Protein AF-A0A5D0EJQ5-F1 (afdb_monomer)

Sequence (60 aa):
MTKLFSPTFKQQCVDLMLKQHHTITQVSKMMSVSTSALQRRTVQYLKDNKVFRQTNQALF

Secondary structure (DSSP, 8-state):
------HHHHHHHHHHHHTS---HHHHHHHHT--HHHHHHHHHHHHHHHHHHHHHTSS--

Radius of gyration: 13.66 Å; Cα contacts (8 Å, |Δi|>4): 29; chains: 1; bounding box: 26×19×43 Å

Structure (mmCIF, N/CA/C/O backbone):
data_AF-A0A5D0EJQ5-F1
#
_entry.id   AF-A0A5D0EJQ5-F1
#
loop_
_atom_site.group_PDB
_atom_site.id
_atom_site.type_symbol
_atom_site.label_atom_id
_atom_site.label_alt_id
_atom_site.label_comp_id
_atom_site.label_asym_id
_atom_site.label_entity_id
_atom_site.label_seq_id
_atom_site.pdbx_PDB_ins_code
_atom_site.Cartn_x
_atom_site.Cartn_y
_atom_site.Cartn_z
_atom_site.occupancy
_atom_site.B_iso_or_equiv
_atom_site.auth_seq_id
_atom_site.auth_comp_id
_atom_site.auth_asym_id
_atom_site.auth_atom_id
_atom_site.pdbx_PDB_model_num
ATOM 1 N N . MET A 1 1 ? -15.950 9.034 13.561 1.00 41.66 1 MET A N 1
ATOM 2 C CA . MET A 1 1 ? -14.647 9.462 13.004 1.00 41.66 1 MET A CA 1
ATOM 3 C C . MET A 1 1 ? -14.237 8.510 11.895 1.00 41.66 1 MET A C 1
ATOM 5 O O . MET A 1 1 ? -13.667 7.458 12.163 1.00 41.66 1 MET A O 1
ATOM 9 N N . THR A 1 2 ? -14.542 8.844 10.647 1.00 44.84 2 THR A N 1
ATOM 10 C CA . THR A 1 2 ? -13.955 8.155 9.496 1.00 44.84 2 THR A CA 1
ATOM 11 C C . THR A 1 2 ? -12.480 8.542 9.495 1.00 44.84 2 THR A C 1
ATOM 13 O O . THR A 1 2 ? -12.160 9.690 9.198 1.00 44.84 2 THR A O 1
ATOM 16 N N . LYS A 1 3 ? -11.573 7.644 9.908 1.00 56.78 3 LYS A N 1
ATOM 17 C CA . LYS A 1 3 ? -10.132 7.837 9.682 1.00 56.78 3 LYS A CA 1
ATOM 18 C C . LYS A 1 3 ? -9.935 7.819 8.169 1.00 56.78 3 LYS A C 1
ATOM 20 O O . LYS A 1 3 ? -9.752 6.765 7.567 1.00 56.78 3 LYS A O 1
ATOM 25 N N . LEU A 1 4 ? -10.116 8.976 7.540 1.00 59.62 4 LEU A N 1
ATOM 26 C CA . LEU A 1 4 ? -9.983 9.130 6.108 1.00 59.62 4 LEU A CA 1
ATOM 27 C C . LEU A 1 4 ? -8.505 8.904 5.812 1.00 59.62 4 LEU A C 1
ATOM 29 O O . LEU A 1 4 ? -7.666 9.736 6.144 1.00 59.62 4 LEU A O 1
ATOM 33 N N . PHE A 1 5 ? -8.184 7.728 5.278 1.00 69.94 5 PHE A N 1
ATOM 34 C CA . PHE A 1 5 ? -6.828 7.392 4.876 1.00 69.94 5 PHE A CA 1
ATOM 35 C C . PHE A 1 5 ? -6.346 8.446 3.882 1.00 69.94 5 PHE A C 1
ATOM 37 O O . PHE A 1 5 ? -6.768 8.448 2.718 1.00 69.94 5 PHE A O 1
ATOM 44 N N . SER A 1 6 ? -5.500 9.358 4.361 1.00 79.25 6 SER A N 1
ATOM 45 C CA . SER A 1 6 ? -4.975 10.447 3.552 1.00 79.25 6 SER A CA 1
ATOM 46 C C . SER A 1 6 ? -4.171 9.871 2.381 1.00 79.25 6 SER A C 1
ATOM 48 O O . SER A 1 6 ? -3.621 8.766 2.486 1.00 79.25 6 SER A O 1
ATOM 50 N N . PRO A 1 7 ? -4.095 10.580 1.243 1.00 77.88 7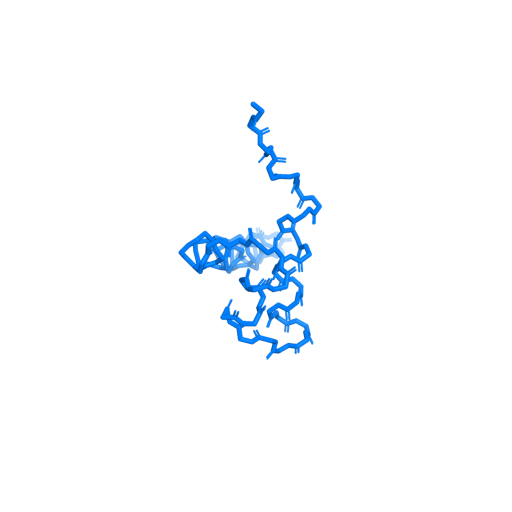 PRO A N 1
ATOM 51 C CA . PRO A 1 7 ? -3.271 10.152 0.114 1.00 77.88 7 PRO A CA 1
ATOM 52 C C . PRO A 1 7 ? -1.832 9.838 0.543 1.00 77.88 7 PRO A C 1
ATOM 54 O O . PRO A 1 7 ? -1.277 8.816 0.145 1.00 77.88 7 PRO A O 1
ATOM 57 N N . THR A 1 8 ? -1.283 10.653 1.446 1.00 81.19 8 THR A N 1
ATOM 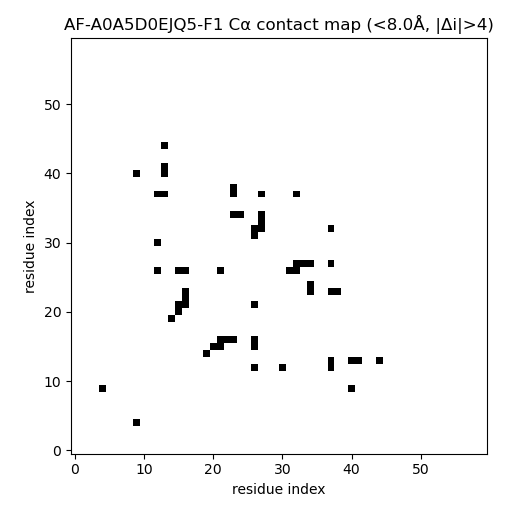58 C CA . THR A 1 8 ? 0.046 10.493 2.044 1.00 81.19 8 THR A CA 1
ATOM 59 C C . THR A 1 8 ? 0.172 9.192 2.829 1.00 81.19 8 THR A C 1
ATOM 61 O O . THR A 1 8 ? 1.116 8.435 2.616 1.00 81.19 8 THR A O 1
ATOM 64 N N . PHE A 1 9 ? -0.812 8.876 3.675 1.00 82.38 9 PHE A N 1
ATOM 65 C CA . PHE A 1 9 ? -0.816 7.637 4.453 1.00 82.38 9 PHE A CA 1
ATOM 66 C C . PHE A 1 9 ? -0.880 6.397 3.548 1.00 82.38 9 PHE A C 1
ATOM 68 O O . PHE A 1 9 ? -0.176 5.408 3.759 1.00 82.38 9 PHE A O 1
ATOM 75 N N . LYS A 1 10 ? -1.690 6.460 2.483 1.00 81.25 10 LYS A N 1
ATOM 76 C CA . LYS A 1 10 ? -1.767 5.387 1.483 1.00 81.25 10 LYS A CA 1
ATOM 77 C C . LYS A 1 10 ? -0.437 5.191 0.751 1.00 81.25 10 LYS A C 1
ATOM 79 O O . LYS A 1 10 ? -0.094 4.052 0.444 1.00 81.25 10 LYS A O 1
ATOM 84 N N . GLN A 1 11 ? 0.289 6.272 0.466 1.00 82.12 11 GLN A N 1
ATOM 85 C CA . GLN A 1 11 ? 1.598 6.213 -0.183 1.00 82.12 11 GLN A CA 1
ATOM 86 C C . GLN A 1 11 ? 2.652 5.592 0.741 1.00 82.12 11 GLN A C 1
ATOM 88 O O . GLN A 1 11 ? 3.386 4.711 0.310 1.00 82.12 11 GLN A O 1
ATOM 93 N N . GLN A 1 12 ? 2.668 5.973 2.022 1.00 84.69 12 GLN A N 1
ATOM 94 C CA . GLN A 1 12 ? 3.586 5.409 3.019 1.00 84.69 12 GLN A CA 1
ATOM 95 C C . GLN A 1 12 ? 3.423 3.892 3.174 1.00 84.69 12 GLN A C 1
ATOM 97 O O . GLN A 1 12 ? 4.415 3.170 3.235 1.00 84.69 12 GLN A O 1
ATOM 102 N N . CYS A 1 13 ? 2.182 3.394 3.169 1.00 83.62 13 CYS A N 1
ATOM 103 C CA . CYS A 1 13 ? 1.910 1.955 3.209 1.00 83.62 13 CYS A CA 1
ATOM 104 C C . CYS A 1 13 ? 2.528 1.211 2.014 1.00 83.62 13 CYS A C 1
ATOM 106 O O . CYS A 1 13 ? 3.094 0.132 2.177 1.00 83.62 13 CYS A O 1
ATOM 108 N N . VAL A 1 14 ? 2.428 1.788 0.814 1.00 81.75 14 VAL A N 1
ATOM 109 C CA . VAL A 1 14 ? 2.988 1.200 -0.410 1.00 81.75 14 VAL A CA 1
ATOM 110 C C . VAL A 1 14 ? 4.512 1.298 -0.418 1.00 81.75 14 VAL A C 1
ATOM 112 O O . VAL A 1 14 ? 5.174 0.323 -0.763 1.00 81.75 14 VAL A O 1
ATOM 115 N N . ASP A 1 15 ? 5.076 2.423 0.017 1.00 85.00 15 ASP A N 1
ATOM 116 C CA . ASP A 1 15 ? 6.524 2.620 0.105 1.00 85.00 15 ASP A CA 1
ATOM 117 C C . ASP A 1 15 ? 7.177 1.639 1.088 1.00 85.00 15 ASP A C 1
ATOM 119 O O . ASP A 1 15 ? 8.227 1.079 0.781 1.00 85.00 15 ASP A O 1
ATOM 123 N N . LEU A 1 16 ? 6.544 1.357 2.230 1.00 83.19 16 LEU A N 1
ATOM 124 C CA . LEU A 1 16 ? 7.028 0.340 3.170 1.00 83.19 16 LEU A CA 1
ATOM 125 C C . LEU A 1 16 ? 7.060 -1.060 2.544 1.00 83.19 16 LEU A C 1
ATOM 127 O O . LEU A 1 16 ? 8.007 -1.815 2.752 1.00 83.19 16 LEU A O 1
ATOM 131 N N . MET A 1 17 ? 6.053 -1.398 1.739 1.00 81.81 17 MET A N 1
ATOM 132 C CA . MET A 1 17 ? 6.000 -2.696 1.067 1.00 81.81 17 MET A CA 1
ATOM 133 C C . MET A 1 17 ? 6.988 -2.801 -0.102 1.00 81.81 17 MET A C 1
ATOM 135 O O . MET A 1 17 ? 7.616 -3.842 -0.273 1.00 81.81 17 MET A O 1
ATOM 139 N N . LEU A 1 18 ? 7.119 -1.750 -0.916 1.00 78.19 18 LEU A N 1
ATOM 140 C CA . LEU A 1 18 ? 7.891 -1.791 -2.163 1.00 78.19 18 LEU A CA 1
ATOM 141 C C . LEU A 1 18 ? 9.357 -1.385 -1.996 1.00 78.19 18 LEU A C 1
ATOM 143 O O . LEU A 1 18 ? 10.209 -1.968 -2.654 1.00 78.19 18 LEU A O 1
ATOM 147 N N . LYS A 1 19 ? 9.659 -0.394 -1.146 1.00 79.00 19 LYS A N 1
ATOM 148 C CA . LYS A 1 19 ? 11.029 0.115 -0.950 1.00 79.00 19 LYS A CA 1
ATOM 149 C C . LYS A 1 19 ? 11.742 -0.583 0.200 1.00 79.00 19 LYS A C 1
ATOM 151 O O . LYS A 1 19 ? 12.928 -0.859 0.099 1.00 79.00 19 LYS A O 1
ATOM 156 N N . GLN A 1 20 ? 11.026 -0.868 1.289 1.00 75.88 20 GLN A N 1
ATOM 157 C CA . GLN A 1 20 ? 11.606 -1.527 2.469 1.00 75.88 20 GLN A CA 1
ATOM 158 C C . GLN A 1 20 ? 11.382 -3.048 2.478 1.00 75.88 20 GLN A C 1
ATOM 160 O O . GLN A 1 20 ? 11.729 -3.717 3.450 1.00 75.88 20 GLN A O 1
ATOM 165 N N . HIS A 1 21 ? 10.802 -3.601 1.402 1.00 77.88 21 HIS A N 1
ATOM 166 C CA . HIS A 1 21 ? 10.522 -5.032 1.228 1.00 77.88 21 HIS A CA 1
ATOM 167 C C . HIS A 1 21 ? 9.774 -5.675 2.411 1.00 77.88 21 HIS A C 1
ATOM 169 O O . HIS A 1 21 ? 9.900 -6.873 2.667 1.00 77.88 21 HIS A O 1
ATOM 175 N N . HIS A 1 22 ? 8.989 -4.892 3.158 1.00 82.62 22 HIS A N 1
ATOM 176 C CA . HIS A 1 22 ? 8.217 -5.416 4.278 1.00 82.62 22 HIS A CA 1
ATOM 177 C C . HIS A 1 22 ? 7.030 -6.239 3.780 1.00 82.62 22 HIS A C 1
ATOM 179 O O . HIS A 1 22 ? 6.337 -5.881 2.824 1.00 82.62 22 HIS A O 1
ATOM 185 N N . THR A 1 23 ? 6.752 -7.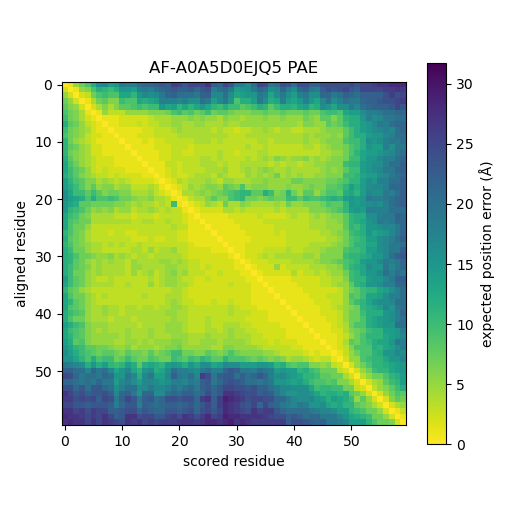338 4.474 1.00 84.38 23 THR A N 1
ATOM 186 C CA . THR A 1 23 ? 5.580 -8.166 4.178 1.00 84.38 23 THR A CA 1
ATOM 187 C C . THR A 1 23 ? 4.287 -7.442 4.558 1.00 84.38 23 THR A C 1
ATOM 189 O O . THR A 1 23 ? 4.247 -6.633 5.489 1.00 84.38 23 THR A O 1
ATOM 192 N N . ILE A 1 24 ? 3.187 -7.776 3.876 1.00 84.38 24 ILE A N 1
ATOM 193 C CA . ILE A 1 24 ? 1.850 -7.203 4.128 1.00 84.38 24 ILE A CA 1
ATOM 194 C C . ILE A 1 24 ? 1.473 -7.288 5.613 1.00 84.38 24 ILE A C 1
ATOM 196 O O . ILE A 1 24 ? 0.918 -6.345 6.169 1.00 84.38 24 ILE A O 1
ATOM 200 N N . THR A 1 25 ? 1.798 -8.402 6.271 1.00 84.69 25 THR A N 1
ATOM 201 C CA . THR A 1 25 ? 1.502 -8.634 7.690 1.00 84.69 25 THR A CA 1
ATOM 202 C C . THR A 1 25 ? 2.283 -7.694 8.609 1.00 84.69 25 THR A C 1
ATOM 204 O O . THR A 1 25 ? 1.734 -7.217 9.601 1.00 84.69 25 THR A O 1
ATOM 207 N N . GLN A 1 26 ? 3.545 -7.395 8.285 1.00 86.06 26 GLN A N 1
ATOM 208 C CA . GLN A 1 26 ? 4.359 -6.447 9.051 1.00 86.06 26 GLN A CA 1
ATOM 209 C C . GLN A 1 26 ? 3.803 -5.029 8.916 1.00 86.06 26 GLN A C 1
ATOM 211 O O . GLN A 1 26 ? 3.540 -4.377 9.924 1.00 86.06 26 GLN A O 1
ATOM 216 N N . VAL A 1 27 ? 3.523 -4.589 7.686 1.00 85.75 27 VAL A N 1
ATOM 217 C CA . VAL A 1 27 ? 2.955 -3.255 7.433 1.00 85.75 27 VAL A CA 1
ATOM 218 C C . VAL A 1 27 ? 1.563 -3.120 8.053 1.00 85.75 27 VAL A C 1
ATOM 220 O O . VAL A 1 27 ? 1.253 -2.089 8.643 1.00 85.75 27 VAL A O 1
ATOM 223 N N . SER A 1 28 ? 0.750 -4.178 8.004 1.00 86.25 28 SER A N 1
ATOM 224 C CA . SER A 1 28 ? -0.568 -4.235 8.645 1.00 86.25 28 SER A CA 1
ATOM 225 C C . SER A 1 28 ? -0.488 -3.973 10.150 1.00 86.25 28 SER A C 1
ATOM 227 O O . SER A 1 28 ? -1.230 -3.133 10.660 1.00 86.25 28 SER A O 1
ATOM 229 N N . LYS A 1 29 ? 0.451 -4.628 10.844 1.00 87.25 29 LYS A N 1
ATOM 230 C CA . LYS A 1 29 ? 0.679 -4.426 12.282 1.00 87.25 29 LYS A CA 1
ATOM 231 C C . LYS A 1 29 ? 1.251 -3.040 12.587 1.00 87.25 29 LYS A C 1
ATOM 233 O O . LYS A 1 29 ? 0.763 -2.381 13.497 1.00 87.25 29 LYS A O 1
ATOM 238 N N . MET A 1 30 ? 2.237 -2.578 11.815 1.00 85.88 30 MET A N 1
ATOM 239 C CA . MET A 1 30 ? 2.896 -1.284 12.042 1.00 85.88 30 MET A CA 1
ATOM 240 C C . MET A 1 30 ? 1.958 -0.094 11.823 1.00 85.88 30 MET A C 1
ATOM 242 O O . MET A 1 30 ? 1.935 0.835 12.622 1.00 85.88 30 MET A O 1
ATOM 246 N N . MET A 1 31 ? 1.177 -0.118 10.742 1.00 84.88 31 MET A N 1
ATOM 247 C CA . MET A 1 31 ? 0.302 0.993 10.348 1.00 84.88 31 MET A CA 1
ATOM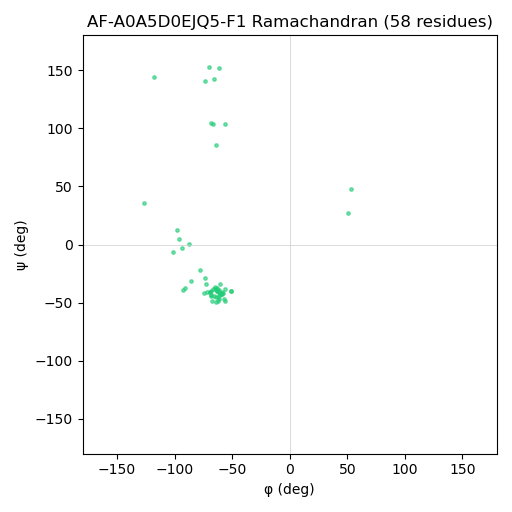 248 C C . MET A 1 31 ? -1.123 0.843 10.896 1.00 84.88 31 MET A C 1
ATOM 250 O O . MET A 1 31 ? -1.952 1.728 10.695 1.00 84.88 31 MET A O 1
ATOM 254 N N . SER A 1 32 ? -1.424 -0.267 11.583 1.00 86.06 32 SER A N 1
ATOM 255 C CA . SER A 1 32 ? -2.778 -0.618 12.035 1.00 86.06 32 SER A CA 1
ATOM 256 C C . SER A 1 32 ? -3.802 -0.590 10.890 1.00 86.06 32 SER A C 1
ATOM 258 O O . SER A 1 32 ? -4.881 -0.004 10.997 1.00 86.06 32 SER A O 1
ATOM 260 N N . VAL A 1 33 ? -3.445 -1.215 9.765 1.00 84.06 33 VAL A N 1
ATOM 261 C CA . VAL A 1 33 ? -4.272 -1.307 8.548 1.00 84.06 33 VAL A CA 1
ATOM 262 C C . VAL A 1 33 ? -4.578 -2.770 8.266 1.00 84.06 33 VAL A C 1
ATOM 264 O O . VAL A 1 33 ? -3.726 -3.628 8.474 1.00 84.06 33 VAL A O 1
ATOM 267 N N . SER A 1 34 ? -5.770 -3.086 7.757 1.00 86.81 34 SER A N 1
ATOM 268 C CA . SER A 1 34 ? -6.079 -4.462 7.366 1.00 86.81 34 SER A CA 1
ATOM 269 C C . SER A 1 34 ? -5.212 -4.926 6.191 1.00 86.81 34 SER A C 1
ATOM 271 O O . SER A 1 34 ? -4.942 -4.186 5.240 1.00 86.81 34 SER A O 1
ATOM 273 N N . THR A 1 35 ? -4.813 -6.194 6.223 1.00 86.06 35 THR A N 1
ATOM 274 C CA . THR A 1 35 ? -4.058 -6.836 5.136 1.00 86.06 35 THR A CA 1
ATOM 275 C C . THR A 1 35 ? -4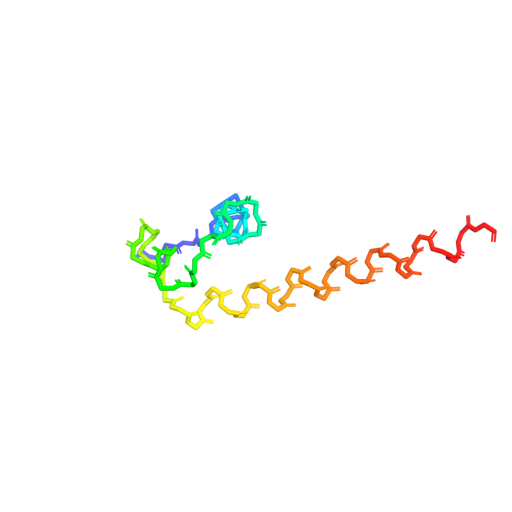.797 -6.742 3.797 1.00 86.06 35 THR A C 1
ATOM 277 O O . THR A 1 35 ? -4.183 -6.462 2.768 1.00 86.06 35 THR A O 1
ATOM 280 N N . SER A 1 36 ? -6.126 -6.875 3.815 1.00 86.62 36 SER A N 1
ATOM 281 C CA . SER A 1 36 ? -6.985 -6.750 2.634 1.00 86.62 36 SER A CA 1
ATOM 282 C C . SER A 1 36 ? -6.976 -5.342 2.027 1.00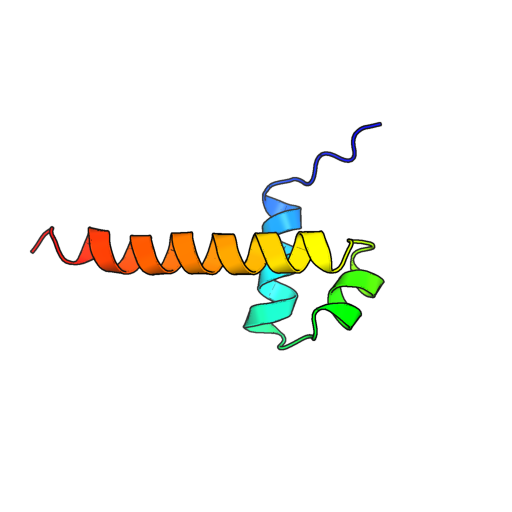 86.62 36 SER A C 1
ATOM 284 O O . SER A 1 36 ? -6.995 -5.202 0.801 1.00 86.62 36 SER A O 1
ATOM 286 N N . ALA A 1 37 ? -6.908 -4.290 2.849 1.00 84.56 37 ALA A N 1
ATOM 287 C CA . ALA A 1 37 ? -6.800 -2.915 2.363 1.00 84.56 37 ALA A CA 1
ATOM 288 C C . ALA A 1 37 ? -5.430 -2.653 1.721 1.00 84.56 37 ALA A C 1
ATOM 290 O O . ALA A 1 37 ? -5.364 -2.037 0.654 1.00 84.56 37 ALA A O 1
ATOM 291 N N . LEU A 1 38 ? -4.355 -3.175 2.322 1.00 85.38 38 LEU A N 1
ATOM 292 C CA . LEU A 1 38 ? -3.002 -3.090 1.765 1.00 85.38 38 LEU A CA 1
ATOM 293 C C . LEU A 1 38 ? -2.909 -3.804 0.413 1.00 85.38 38 LEU A C 1
ATOM 295 O O . LEU A 1 38 ? -2.480 -3.195 -0.561 1.00 85.38 38 LEU A O 1
ATOM 299 N N . GLN A 1 39 ? -3.414 -5.037 0.312 1.00 86.00 39 GLN A N 1
ATOM 300 C CA . GLN A 1 39 ? -3.444 -5.791 -0.948 1.00 86.00 39 GLN A CA 1
ATOM 301 C C . GLN A 1 39 ? -4.173 -5.037 -2.065 1.00 86.00 39 GLN A C 1
ATOM 303 O O . GLN A 1 39 ? -3.633 -4.884 -3.162 1.00 86.00 39 GLN A O 1
ATOM 308 N N . ARG A 1 40 ? -5.378 -4.517 -1.788 1.00 85.81 40 ARG A N 1
ATOM 309 C CA . ARG A 1 40 ? -6.135 -3.712 -2.762 1.00 85.81 40 ARG A CA 1
ATOM 310 C C . ARG A 1 40 ? -5.336 -2.492 -3.214 1.00 85.81 40 ARG A C 1
ATOM 312 O O . ARG A 1 40 ? -5.315 -2.188 -4.406 1.00 85.81 40 ARG A O 1
ATOM 319 N N . ARG A 1 41 ? -4.651 -1.819 -2.285 1.00 84.06 41 ARG A N 1
ATOM 320 C CA . ARG A 1 41 ? -3.853 -0.630 -2.594 1.00 84.06 41 ARG A CA 1
ATOM 321 C C . ARG A 1 41 ? -2.612 -0.956 -3.419 1.00 84.06 41 ARG A C 1
ATOM 323 O O . ARG A 1 41 ? -2.331 -0.221 -4.359 1.00 84.06 41 ARG A O 1
ATOM 330 N N . THR A 1 42 ? -1.912 -2.048 -3.125 1.00 81.81 42 THR A N 1
ATOM 331 C CA . THR A 1 42 ? -0.762 -2.504 -3.919 1.00 81.81 42 THR A CA 1
ATOM 332 C C . THR A 1 42 ? -1.184 -2.850 -5.343 1.00 81.81 42 THR A C 1
ATOM 334 O O . THR A 1 42 ? -0.547 -2.403 -6.292 1.00 81.81 42 THR A O 1
ATOM 337 N N . VAL A 1 43 ? -2.294 -3.575 -5.517 1.00 83.88 43 VAL A N 1
ATOM 338 C CA . VAL A 1 43 ? -2.836 -3.893 -6.850 1.00 83.88 43 VAL A CA 1
ATOM 339 C C . VAL A 1 43 ? -3.200 -2.620 -7.613 1.00 83.88 43 VAL A C 1
ATOM 341 O O . VAL A 1 43 ? -2.886 -2.506 -8.796 1.00 83.88 43 VAL A O 1
ATOM 344 N N . GLN A 1 44 ? -3.832 -1.652 -6.947 1.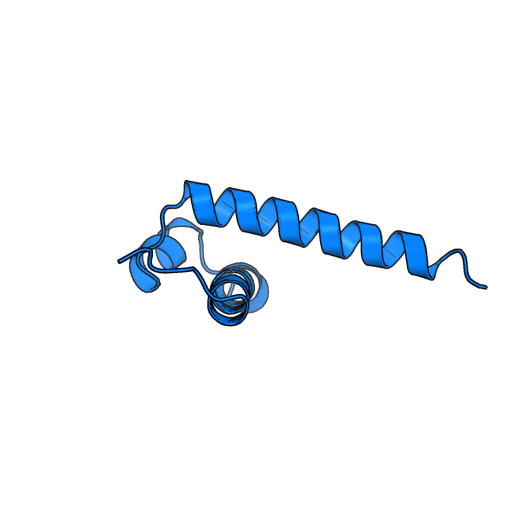00 83.06 44 GLN A N 1
ATOM 345 C CA . GLN A 1 44 ? -4.184 -0.374 -7.563 1.00 83.06 44 GLN A CA 1
ATOM 346 C C . GLN A 1 44 ? -2.938 0.424 -7.965 1.00 83.06 44 GLN A C 1
ATOM 348 O O . GLN A 1 44 ? -2.845 0.860 -9.105 1.00 83.06 44 GLN A O 1
ATOM 353 N N . TYR A 1 45 ? -1.937 0.511 -7.088 1.00 81.56 45 TYR A N 1
ATOM 354 C CA . TYR A 1 45 ? -0.664 1.164 -7.389 1.00 81.56 45 TYR A CA 1
ATOM 355 C C . TYR A 1 45 ? 0.053 0.518 -8.584 1.00 81.56 45 TYR A C 1
ATOM 357 O O . TYR A 1 45 ? 0.564 1.222 -9.452 1.00 81.56 45 TYR A O 1
ATOM 365 N N . LEU A 1 46 ? 0.066 -0.817 -8.668 1.00 78.50 46 LEU A N 1
ATOM 366 C CA . LEU A 1 46 ? 0.646 -1.535 -9.805 1.00 78.50 46 LEU A CA 1
ATOM 367 C C . LEU A 1 46 ? -0.119 -1.270 -11.106 1.00 78.50 46 LEU A C 1
ATOM 369 O O . LEU A 1 46 ? 0.510 -1.144 -12.156 1.00 78.50 46 LEU A O 1
ATOM 373 N N . LYS A 1 47 ? -1.453 -1.170 -11.053 1.00 80.38 47 LYS A N 1
ATOM 374 C CA . LYS A 1 47 ? -2.265 -0.774 -12.212 1.00 80.38 47 LYS A CA 1
ATOM 375 C C . LYS A 1 47 ? -1.938 0.652 -12.647 1.00 80.38 47 LYS A C 1
ATOM 377 O O . LYS A 1 47 ? -1.620 0.845 -13.814 1.00 80.38 47 LYS A O 1
ATOM 382 N N . ASP A 1 48 ? -1.917 1.603 -11.719 1.00 77.19 48 ASP A N 1
ATOM 383 C CA . ASP A 1 48 ? -1.625 3.010 -12.015 1.00 77.19 48 ASP A CA 1
ATOM 384 C C . ASP A 1 48 ? -0.212 3.180 -12.608 1.00 77.19 48 ASP A C 1
ATOM 386 O O . ASP A 1 48 ? -0.034 3.877 -13.604 1.00 77.19 48 ASP A O 1
ATOM 390 N N . ASN A 1 49 ? 0.794 2.472 -12.078 1.00 68.75 49 ASN A N 1
ATOM 391 C CA . ASN A 1 49 ? 2.167 2.527 -12.599 1.00 68.75 49 ASN A CA 1
ATOM 392 C C . ASN A 1 49 ? 2.340 1.802 -13.944 1.00 68.75 49 ASN A C 1
ATOM 394 O O . ASN A 1 49 ? 3.134 2.242 -14.777 1.00 68.75 49 ASN A O 1
ATOM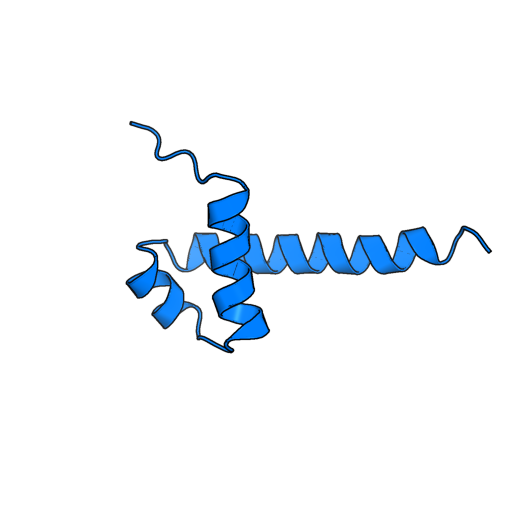 398 N N . LYS A 1 50 ? 1.608 0.706 -14.192 1.00 58.84 50 LYS A N 1
ATOM 399 C CA . LYS A 1 50 ? 1.604 0.060 -15.516 1.00 58.84 50 LYS A CA 1
ATOM 400 C C . LYS A 1 50 ? 0.928 0.940 -16.565 1.00 58.84 50 LYS A C 1
ATOM 402 O O . LYS A 1 50 ? 1.452 1.049 -17.669 1.00 58.84 50 LYS A O 1
ATOM 407 N N . VAL A 1 51 ? -0.170 1.607 -16.207 1.00 51.53 51 VAL A N 1
ATOM 408 C CA . VAL A 1 51 ? -0.835 2.583 -17.082 1.00 51.53 51 VAL A CA 1
ATOM 409 C C . VAL A 1 51 ? 0.098 3.761 -17.371 1.00 51.53 51 VAL A C 1
ATOM 411 O O . VAL A 1 51 ? 0.214 4.148 -18.528 1.00 51.53 51 VAL A O 1
ATOM 414 N N . PHE A 1 52 ? 0.865 4.242 -16.383 1.00 47.00 52 PHE A N 1
ATOM 415 C CA . PHE A 1 52 ? 1.838 5.325 -16.582 1.00 47.00 52 PHE A CA 1
ATOM 416 C C . PHE A 1 52 ? 2.935 4.987 -17.607 1.00 47.00 52 PHE A C 1
ATOM 418 O O . PHE A 1 52 ? 3.378 5.862 -18.349 1.00 47.00 52 PHE A O 1
ATOM 425 N N . ARG A 1 53 ? 3.365 3.720 -17.696 1.00 45.16 53 ARG A N 1
ATOM 426 C CA . ARG A 1 53 ? 4.319 3.288 -18.735 1.00 45.16 53 ARG A CA 1
ATOM 427 C C . ARG A 1 53 ? 3.697 3.191 -20.126 1.00 45.16 53 ARG A C 1
ATOM 429 O O . ARG A 1 53 ? 4.413 3.376 -21.101 1.00 45.16 53 ARG A O 1
ATOM 436 N N . GLN A 1 54 ? 2.402 2.908 -20.228 1.00 45.09 54 GLN A N 1
ATOM 437 C CA . GLN A 1 54 ? 1.747 2.698 -21.519 1.00 45.09 54 GLN A CA 1
ATOM 438 C C . GLN A 1 54 ? 1.274 4.015 -22.156 1.00 45.09 54 GLN A C 1
ATOM 440 O O . GLN A 1 54 ? 1.334 4.152 -23.374 1.00 45.09 54 GLN A O 1
ATOM 445 N N . THR A 1 55 ? 0.900 5.024 -21.361 1.00 44.44 55 THR A N 1
ATOM 446 C CA . THR A 1 55 ? 0.556 6.364 -21.878 1.00 44.44 55 THR A CA 1
ATOM 447 C C . THR A 1 55 ? 1.766 7.227 -22.243 1.00 44.44 55 THR A C 1
ATOM 449 O O . THR A 1 55 ? 1.629 8.107 -23.083 1.00 44.44 55 THR A O 1
ATOM 452 N N . ASN A 1 56 ? 2.959 6.963 -21.698 1.00 41.31 56 ASN A N 1
ATOM 453 C CA . ASN A 1 56 ? 4.187 7.688 -22.074 1.00 41.31 56 ASN A CA 1
ATOM 454 C C . ASN A 1 56 ? 4.930 7.087 -23.284 1.00 41.31 56 ASN A C 1
ATOM 456 O O . ASN A 1 56 ? 5.968 7.609 -23.675 1.00 41.31 56 ASN A O 1
ATOM 460 N N . GLN A 1 57 ? 4.424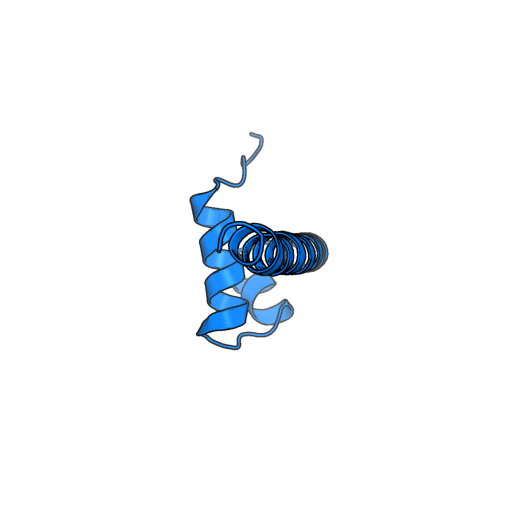 6.004 -23.885 1.00 39.19 57 GLN A N 1
ATOM 461 C CA . GLN A 1 57 ? 4.987 5.429 -25.115 1.00 39.19 57 GLN A CA 1
ATOM 462 C C . GLN A 1 57 ? 4.189 5.814 -26.376 1.00 39.19 57 GLN A C 1
ATOM 464 O O . GLN A 1 57 ? 4.632 5.536 -27.481 1.00 39.19 57 GLN A O 1
ATOM 469 N N . ALA A 1 58 ? 3.041 6.486 -26.228 1.00 38.41 58 ALA A N 1
ATOM 470 C CA . ALA A 1 58 ? 2.204 6.950 -27.341 1.00 38.41 58 ALA A CA 1
ATOM 471 C C . ALA A 1 58 ? 2.420 8.437 -27.705 1.00 38.41 58 ALA A C 1
ATOM 473 O O . ALA A 1 58 ? 1.611 9.015 -28.425 1.00 38.41 58 ALA A O 1
ATOM 474 N N . LEU A 1 59 ? 3.481 9.064 -27.183 1.00 43.59 59 LEU A N 1
ATOM 475 C CA . LEU A 1 59 ? 3.836 10.475 -27.407 1.00 43.59 59 LEU A CA 1
ATOM 476 C C . LEU A 1 59 ? 5.287 10.647 -27.903 1.00 43.59 59 LEU A C 1
ATOM 478 O O . LEU A 1 59 ? 5.956 11.613 -27.543 1.00 43.59 59 LEU A O 1
ATOM 482 N N . PHE A 1 60 ? 5.763 9.712 -28.727 1.00 40.59 60 PHE A N 1
ATOM 483 C CA . PHE A 1 60 ? 6.969 9.865 -29.548 1.00 40.59 60 PHE A CA 1
ATOM 484 C C . PHE A 1 60 ? 6.663 9.482 -30.992 1.00 40.59 60 PHE A C 1
ATOM 486 O O . PHE A 1 60 ? 5.908 8.500 -31.177 1.00 40.59 60 PHE A O 1
#

Organism: Aggregatibacter actinomycetemcomitans (NCBI:txid714)

Mean predicted aligned error: 8.98 Å

Foldseek 3Di:
DPPPCDPVNLVVLLCCCPVVVDDLVVSCVVSVHDSVVSVVSNVVVVVVVVVVVVVVVVPD

InterPro domains:
  IPR009057 Homedomain-like superfamily [SSF46689] (2-49)

Solvent-accessible surface area (backbone atoms only — not comparable to full-atom values): 3629 Å² total; per-residue (Å²): 133,82,81,71,79,43,74,67,58,56,48,52,58,47,45,42,39,71,74,66,66,42,52,62,68,56,52,18,65,75,70,72,42,59,54,69,58,52,52,55,49,50,54,49,51,53,51,55,56,53,50,54,58,58,64,67,64,76,77,119

pLDDT: mean 73.43, std 16.27, range [38.41, 87.25]

Nearest PDB structures (foldseek):
  2h27-assembly2_D  TM=7.988E-01  e=4.168E-01  Escherichia coli K-12
  6kon-assembly1_F  TM=8.607E-01  e=6.466E-01  Mycobacterium tuberculosis H37Rv
  3vfz-assembly3_B  TM=7.345E-01  e=3.676E-01  Mycobacterium tuberculosis
  3hug-assembly1_C  TM=7.932E-01  e=8.849E-01  Mycobacterium tuberculosis H37Rv
  3hug-assembly6_K  TM=7.514E-01  e=1.003E+00  Mycobacterium tuberculosis H37Rv